Protein AF-A0A7X7BC29-F1 (afdb_monomer)

Foldseek 3Di:
DVVVVVVVVVVVVVVVPCPDPPPFQPCQLVVLLVVLVPDPPVSVCLLPVLSNCLSTPLLRQLVCLPVCVVLQVLLDDPVDPPDSHDVCLQAPDPPVVVVVLLVRLCVQLVVCSVVVNSNSNSNSVSSNSNSVVNCVDCVRYPPPD

Nearest PDB structures (foldseek):
  2ffz-assembly1_A  TM=5.872E-01  e=7.075E-01  Bacillus cereus
  2fgn-assembly1_A  TM=5.214E-01  e=8.672E-01  Bacillus cereus
  4qnd-assembly1_A  TM=3.378E-01  e=3.604E+00  Vibrio sp. N418
  5tj4-assembly9_I  TM=2.186E-01  e=7.730E+00  unclassified

Radius of gyration: 18.5 Å; Cα contacts (8 Å, |Δi|>4): 163; chains: 1; bounding box: 33×57×48 Å

Secondary structure (DSSP, 8-state):
-HHHHHHHHHHHHHHHH-TT--TTTTTHHHHHHHHHHTS-HHHHHHTGGGHHHHTTTGGGHHHHTTT-TTTGGGG--TTSTT----GGGTS---HHHHHHHHHHHHHHHHHHHHTT-HHHHHHHHHHHHHHHHHHTSHHHHSTT-

pLDDT: mean 86.06, std 17.22, range [38.81, 98.56]

Solvent-accessible surface area (backbone atoms only — not comparable to full-atom values): 7904 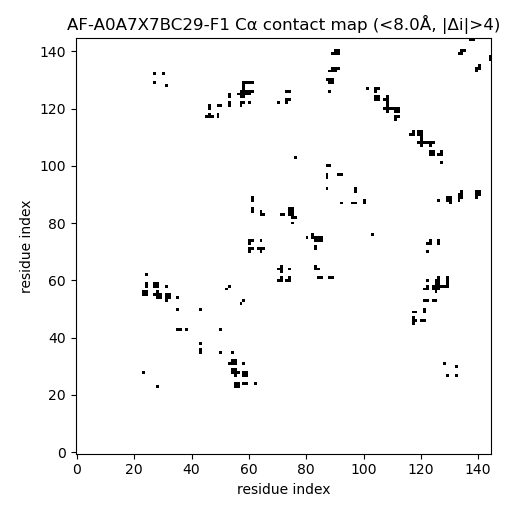Å² total; per-residue (Å²): 118,70,71,61,55,53,52,53,54,52,56,51,48,55,64,74,66,51,90,69,75,61,92,59,48,62,71,40,20,64,50,47,38,52,56,52,70,69,43,59,69,73,63,50,52,64,36,52,83,36,44,61,48,27,32,47,51,24,24,31,35,68,85,31,32,85,82,36,70,92,56,21,72,48,43,43,48,84,93,43,73,92,48,57,79,53,64,62,52,50,32,74,61,54,73,68,58,45,50,50,51,54,49,51,32,50,50,50,15,50,55,22,48,76,70,73,32,35,65,55,14,32,35,18,41,9,31,45,51,30,26,53,53,30,58,68,34,63,74,37,67,43,88,91,106

Mean predicted aligned error: 9.0 Å

Sequence (145 aa):
MTRHLVFIAASFATVLFATRAHARGGPHGPITRAALDALPAWQQEAFGAERQPLASLYCALPDLVYSRADLAPYAMMDSRPGVKYLVGLHLPASPADNYALLNYFLERAVDALRTNNAAGAARYAGTLVHMLEDWSCPAHVVPDD

Structure (mmCIF, N/CA/C/O backbone):
data_AF-A0A7X7BC29-F1
#
_entry.id   AF-A0A7X7BC29-F1
#
loop_
_atom_site.group_PDB
_atom_site.id
_atom_site.type_symbol
_atom_site.label_atom_id
_atom_site.label_alt_id
_atom_site.label_comp_id
_atom_site.label_asym_id
_atom_site.label_entity_id
_atom_site.label_seq_id
_atom_site.pdbx_PDB_ins_code
_atom_site.Cartn_x
_atom_site.Cartn_y
_atom_site.Cartn_z
_atom_site.occupancy
_atom_site.B_iso_or_equiv
_atom_site.auth_seq_id
_atom_site.auth_comp_id
_atom_site.auth_asym_id
_atom_site.auth_atom_id
_atom_site.pdbx_PDB_model_num
ATOM 1 N N . MET A 1 1 ? 3.489 -42.628 -28.967 1.00 55.69 1 MET A N 1
ATOM 2 C CA . MET A 1 1 ? 2.334 -41.704 -29.110 1.00 55.69 1 MET A CA 1
ATOM 3 C C . MET A 1 1 ? 1.436 -41.648 -27.872 1.00 55.69 1 MET A C 1
ATOM 5 O O . MET A 1 1 ? 0.924 -40.584 -27.566 1.00 55.69 1 MET A O 1
ATOM 9 N N . THR A 1 2 ? 1.287 -42.732 -27.109 1.00 55.22 2 THR A N 1
ATOM 10 C CA . THR A 1 2 ? 0.382 -42.826 -25.944 1.00 55.22 2 THR A CA 1
ATOM 11 C C . THR A 1 2 ? 0.768 -41.953 -24.741 1.00 55.22 2 THR A C 1
ATOM 13 O O . THR A 1 2 ? -0.111 -41.439 -24.063 1.00 55.22 2 THR A O 1
ATOM 16 N N . ARG A 1 3 ? 2.063 -41.710 -24.494 1.00 48.31 3 ARG A N 1
ATOM 17 C CA . ARG A 1 3 ? 2.528 -40.858 -23.377 1.00 48.31 3 ARG A CA 1
ATOM 18 C C . ARG A 1 3 ? 2.195 -39.368 -23.539 1.00 48.31 3 ARG A C 1
ATOM 20 O O . ARG A 1 3 ? 1.909 -38.708 -22.547 1.00 48.31 3 ARG A O 1
ATOM 27 N N . HIS A 1 4 ? 2.186 -38.852 -24.769 1.00 47.06 4 HIS A N 1
ATOM 28 C CA . HIS A 1 4 ? 1.871 -37.441 -25.036 1.00 47.06 4 HIS A CA 1
ATOM 29 C C . HIS A 1 4 ? 0.375 -37.144 -24.877 1.00 47.06 4 HIS A C 1
ATOM 31 O O . HIS A 1 4 ? 0.011 -36.089 -24.372 1.00 47.06 4 HIS A O 1
ATOM 37 N N . LEU A 1 5 ? -0.489 -38.104 -25.223 1.00 51.53 5 LEU A N 1
ATOM 38 C CA . LEU A 1 5 ? -1.940 -37.986 -25.050 1.00 51.53 5 LEU A CA 1
ATOM 39 C C . LEU A 1 5 ? -2.352 -37.963 -23.570 1.00 51.53 5 LEU A C 1
ATOM 41 O O . LEU A 1 5 ? -3.244 -37.206 -23.202 1.00 51.53 5 LEU A O 1
ATOM 45 N N . VAL A 1 6 ? -1.669 -38.733 -22.716 1.00 55.59 6 VAL A N 1
ATOM 46 C CA . VAL A 1 6 ? -1.917 -38.737 -21.262 1.00 55.59 6 VAL A CA 1
ATOM 47 C C . VAL A 1 6 ? -1.515 -37.406 -20.621 1.00 55.59 6 VAL A C 1
ATOM 49 O O . VAL A 1 6 ? -2.258 -36.888 -19.793 1.00 55.59 6 VAL A O 1
ATOM 52 N N . PHE A 1 7 ? -0.390 -36.817 -21.038 1.00 50.09 7 PHE A N 1
ATOM 53 C CA . PHE A 1 7 ? 0.030 -35.496 -20.557 1.00 50.09 7 PHE A CA 1
ATOM 54 C C . PHE A 1 7 ? -0.951 -34.390 -20.969 1.00 50.09 7 PHE A C 1
ATOM 56 O O . PHE A 1 7 ? -1.350 -33.591 -20.131 1.00 50.09 7 PHE A O 1
ATOM 63 N N . ILE A 1 8 ? -1.405 -34.388 -22.227 1.00 57.88 8 ILE A N 1
ATOM 64 C CA . ILE A 1 8 ? -2.377 -33.403 -22.729 1.00 57.88 8 ILE A CA 1
ATOM 65 C C . ILE A 1 8 ? -3.721 -33.533 -21.999 1.00 57.88 8 ILE A C 1
ATOM 67 O O . ILE A 1 8 ? -4.301 -32.525 -21.599 1.00 57.88 8 ILE A O 1
ATOM 71 N N . ALA A 1 9 ? -4.198 -34.760 -21.772 1.00 55.62 9 ALA A N 1
ATOM 72 C CA . ALA A 1 9 ? -5.445 -35.007 -21.051 1.00 55.62 9 ALA A CA 1
ATOM 73 C C . ALA A 1 9 ? -5.363 -34.594 -19.570 1.00 55.62 9 ALA A C 1
ATOM 75 O O . ALA A 1 9 ? -6.319 -34.029 -19.039 1.00 55.62 9 ALA A O 1
ATOM 76 N N . ALA A 1 10 ? -4.217 -34.821 -18.917 1.00 54.84 10 ALA A N 1
ATOM 77 C CA . ALA A 1 10 ? -3.992 -34.402 -17.536 1.00 54.84 10 ALA A CA 1
ATOM 78 C C . ALA A 1 10 ? -3.977 -32.872 -17.401 1.00 54.84 10 ALA A C 1
ATOM 80 O O . ALA A 1 10 ? -4.652 -32.346 -16.524 1.00 54.84 10 ALA A O 1
ATOM 81 N N . SER A 1 11 ? -3.299 -32.154 -18.305 1.00 56.38 11 SER A N 1
ATOM 82 C CA . SER A 1 11 ? -3.278 -30.683 -18.317 1.00 56.38 11 SER A CA 1
ATOM 83 C C . SER A 1 11 ? -4.657 -30.068 -18.586 1.00 56.38 11 SER A C 1
ATOM 85 O O . SER A 1 11 ? -5.008 -29.054 -17.987 1.00 56.38 11 SER A O 1
ATOM 87 N N . PHE A 1 12 ? -5.466 -30.692 -19.449 1.00 56.00 12 PHE A N 1
ATOM 88 C CA . PHE A 1 12 ? -6.831 -30.235 -19.729 1.00 56.00 12 PHE A CA 1
ATOM 89 C C . PHE A 1 12 ? -7.758 -30.398 -18.516 1.00 56.00 12 PHE A C 1
A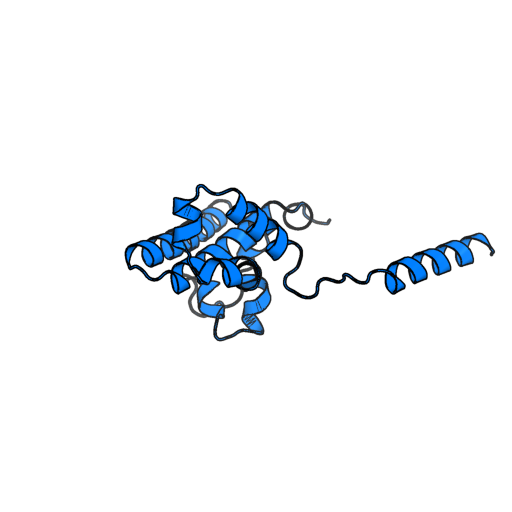TOM 91 O O . PHE A 1 12 ? -8.586 -29.529 -18.245 1.00 56.00 12 PHE A O 1
ATOM 98 N N . ALA A 1 13 ? -7.592 -31.481 -17.750 1.00 54.59 13 ALA A N 1
ATOM 99 C CA . ALA A 1 13 ? -8.351 -31.706 -16.525 1.00 54.59 13 ALA A CA 1
ATOM 100 C C . ALA A 1 13 ? -8.003 -30.674 -15.437 1.00 54.59 13 ALA A C 1
ATOM 102 O O . ALA A 1 13 ? -8.905 -30.160 -14.779 1.00 54.59 13 ALA A O 1
ATOM 103 N N . THR A 1 14 ? -6.731 -30.289 -15.280 1.00 55.81 14 THR A N 1
ATOM 104 C CA . THR A 1 14 ? -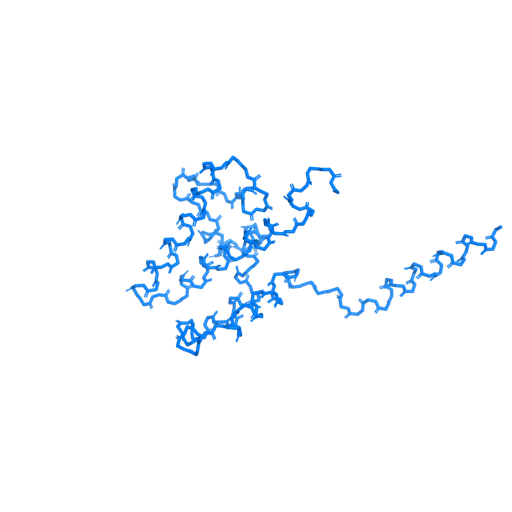6.337 -29.264 -14.296 1.00 55.81 14 THR A CA 1
ATOM 105 C C . THR A 1 14 ? -6.957 -27.898 -14.595 1.00 55.81 14 THR A C 1
ATOM 107 O O . THR A 1 14 ? -7.368 -27.203 -13.671 1.00 55.81 14 THR A O 1
ATOM 110 N N . VAL A 1 15 ? -7.081 -27.529 -15.875 1.00 58.22 15 VAL A N 1
ATOM 111 C CA . VAL A 1 15 ? -7.723 -26.270 -16.295 1.00 58.22 15 VAL A CA 1
ATOM 112 C C . VAL A 1 15 ? -9.243 -26.318 -16.097 1.00 58.22 15 VAL A C 1
ATOM 114 O O . VAL A 1 15 ? -9.832 -25.339 -15.648 1.00 58.22 15 VAL A O 1
ATOM 117 N N . LEU A 1 16 ? -9.885 -27.456 -16.380 1.00 55.19 16 LEU A N 1
ATOM 118 C CA . LEU A 1 16 ? -11.342 -27.607 -16.274 1.00 55.19 16 LEU A CA 1
ATOM 119 C C . LEU A 1 16 ? -11.853 -27.723 -14.827 1.00 55.19 16 LEU A C 1
ATOM 121 O O . LEU A 1 16 ? -12.988 -27.335 -14.558 1.00 55.19 16 LEU A O 1
ATOM 125 N N . PHE A 1 17 ? -11.034 -28.224 -13.895 1.00 52.53 17 PHE A N 1
ATOM 126 C CA . PHE A 1 17 ? -11.402 -28.376 -12.478 1.00 52.53 17 PHE A CA 1
ATOM 127 C C . PHE A 1 17 ? -10.816 -27.301 -11.553 1.00 52.53 17 PHE A C 1
ATOM 129 O O . PHE A 1 17 ? -11.093 -27.310 -10.352 1.00 52.53 17 PHE A O 1
ATOM 136 N N . ALA A 1 18 ? -10.066 -26.330 -12.083 1.00 49.50 18 ALA A N 1
ATOM 137 C CA . ALA A 1 18 ? -9.672 -25.133 -11.347 1.00 49.50 18 ALA A CA 1
ATOM 138 C C . ALA A 1 18 ? -10.873 -24.180 -11.180 1.00 49.50 18 ALA A C 1
ATOM 140 O O . ALA A 1 18 ? -10.902 -23.068 -11.696 1.00 49.50 18 ALA A O 1
ATOM 141 N N . THR A 1 19 ? -11.876 -24.579 -10.394 1.00 48.84 19 THR A N 1
ATOM 142 C CA . THR A 1 19 ? -13.060 -23.761 -10.058 1.00 48.84 19 THR A CA 1
ATOM 143 C C . THR A 1 19 ? -12.740 -22.562 -9.154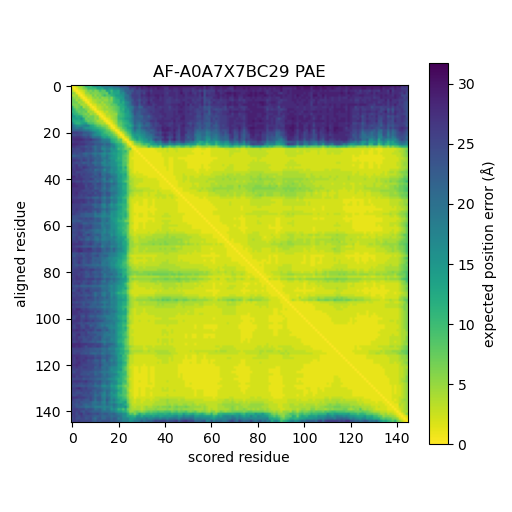 1.00 48.84 19 THR A C 1
ATOM 145 O O . THR A 1 19 ? -13.637 -21.946 -8.582 1.00 48.84 19 THR A O 1
ATOM 148 N N . ARG A 1 20 ? -11.457 -22.229 -8.983 1.00 47.31 20 ARG A N 1
ATOM 149 C CA . ARG A 1 20 ? -10.969 -21.097 -8.196 1.00 47.31 20 ARG A CA 1
ATOM 150 C C . ARG A 1 20 ? -9.778 -20.427 -8.874 1.00 47.31 20 ARG A C 1
ATOM 152 O O . ARG A 1 20 ? -8.759 -20.169 -8.247 1.00 47.31 20 ARG A O 1
ATOM 159 N N . ALA A 1 21 ? -9.926 -20.078 -10.147 1.00 42.41 21 ALA A N 1
ATOM 160 C CA . ALA A 1 21 ? -9.253 -18.880 -10.629 1.00 42.41 21 ALA A CA 1
ATOM 161 C C . ALA A 1 21 ? -9.894 -17.692 -9.891 1.00 42.41 21 ALA A C 1
ATOM 163 O O . ALA A 1 21 ? -10.931 -17.168 -10.301 1.00 42.41 21 ALA A O 1
ATOM 164 N N . HIS A 1 22 ? -9.362 -17.343 -8.717 1.00 43.34 22 HIS A N 1
ATOM 165 C CA . HIS A 1 22 ? -9.817 -16.188 -7.952 1.00 43.34 22 HIS A CA 1
ATOM 166 C C . HIS A 1 22 ? -9.432 -14.910 -8.706 1.00 43.34 22 HIS A C 1
ATOM 168 O O . HIS A 1 22 ? -8.443 -14.257 -8.404 1.00 43.34 22 HIS A O 1
ATOM 174 N N . ALA A 1 23 ? -10.247 -14.532 -9.688 1.00 38.81 23 ALA A N 1
ATOM 175 C CA . ALA A 1 23 ? -10.164 -13.260 -10.398 1.00 38.81 23 ALA A CA 1
ATOM 176 C C . ALA A 1 23 ? -10.680 -12.087 -9.531 1.00 38.8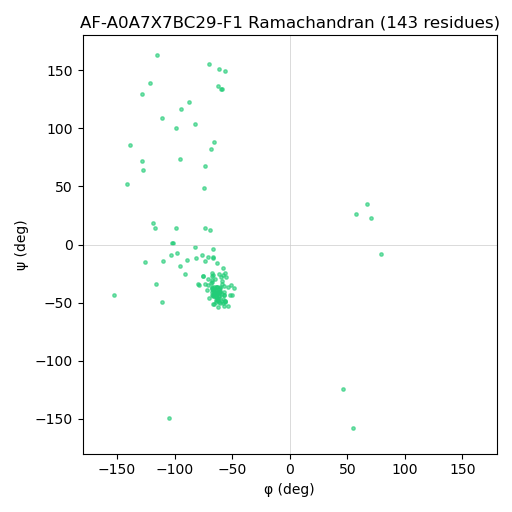1 23 ALA A C 1
ATOM 178 O O . ALA A 1 23 ? -11.514 -11.290 -9.957 1.00 38.81 23 ALA A O 1
ATOM 179 N N . ARG A 1 24 ? -10.206 -11.995 -8.282 1.00 41.47 24 ARG A N 1
ATOM 180 C CA . ARG A 1 24 ? -10.322 -10.820 -7.407 1.00 41.47 24 ARG A CA 1
ATOM 181 C C . ARG A 1 24 ? -8.981 -10.639 -6.684 1.00 41.47 24 ARG A C 1
ATOM 183 O O . ARG A 1 24 ? -8.815 -11.178 -5.600 1.00 41.47 24 ARG A O 1
ATOM 190 N N . GLY A 1 25 ? -8.032 -9.940 -7.310 1.00 47.12 25 GLY A N 1
ATOM 191 C CA . GLY A 1 25 ? -6.822 -9.434 -6.640 1.00 47.12 25 GLY A CA 1
ATOM 192 C C . GLY A 1 25 ? -5.800 -10.467 -6.145 1.00 47.12 25 GLY A C 1
ATOM 193 O O . GLY A 1 25 ? -5.209 -10.244 -5.095 1.00 47.12 25 GLY A O 1
ATOM 194 N N . GLY A 1 26 ? -5.602 -11.590 -6.847 1.00 70.56 26 GLY A N 1
ATOM 195 C CA . GLY A 1 26 ? -4.490 -12.515 -6.568 1.00 70.56 26 GLY A CA 1
ATOM 196 C C . GLY A 1 26 ? -4.400 -13.031 -5.112 1.00 70.56 26 GLY A C 1
ATOM 197 O O . GLY A 1 26 ? -5.403 -13.050 -4.392 1.00 70.56 26 GLY A O 1
ATOM 198 N N . PRO A 1 27 ? -3.217 -13.495 -4.661 1.00 79.88 27 PRO A N 1
ATOM 199 C CA . PRO A 1 27 ? -2.976 -13.902 -3.272 1.00 79.88 27 PRO A CA 1
ATOM 200 C C . PRO A 1 27 ? -3.032 -12.746 -2.248 1.00 79.88 27 PRO A C 1
ATOM 202 O O . PRO A 1 27 ? -3.143 -13.035 -1.055 1.00 79.88 27 PRO A O 1
ATOM 205 N N . HIS A 1 28 ? -3.045 -11.474 -2.678 1.00 94.81 28 HIS A N 1
ATOM 206 C CA . HIS A 1 28 ? -3.064 -10.301 -1.788 1.00 94.81 28 HIS A CA 1
ATOM 207 C C . HIS A 1 28 ? -4.244 -10.305 -0.811 1.00 94.81 28 HIS A C 1
ATOM 209 O O . HIS A 1 28 ? -4.076 -10.185 0.399 1.00 94.81 28 HIS A O 1
ATOM 215 N N . GLY A 1 29 ? -5.467 -10.521 -1.311 1.00 95.31 29 GLY A N 1
ATOM 216 C CA . GLY A 1 29 ? -6.673 -10.511 -0.474 1.00 95.31 29 GLY A CA 1
ATOM 217 C C . GLY A 1 29 ? -6.621 -11.520 0.688 1.00 95.31 29 GLY A C 1
ATOM 218 O O . GLY A 1 29 ? -6.842 -11.135 1.841 1.00 95.31 29 GLY A O 1
ATOM 219 N N . PRO A 1 30 ? -6.343 -12.813 0.425 1.00 95.06 30 PRO A N 1
ATOM 220 C CA . PRO A 1 30 ? -6.136 -13.808 1.475 1.00 95.06 30 PRO A CA 1
ATOM 221 C C . PRO A 1 30 ? -5.014 -13.468 2.469 1.00 95.06 30 PRO A C 1
ATOM 223 O O . PRO A 1 30 ? -5.235 -13.626 3.670 1.00 95.06 30 PRO A O 1
ATOM 226 N N . ILE A 1 31 ? -3.852 -12.989 2.004 1.00 95.69 31 ILE A N 1
ATOM 227 C CA . ILE A 1 31 ? -2.714 -12.650 2.878 1.00 95.69 31 ILE A CA 1
ATOM 228 C C . ILE A 1 31 ? -3.060 -11.454 3.768 1.00 95.69 31 ILE A C 1
ATOM 230 O O . ILE A 1 31 ? -2.981 -11.559 4.994 1.00 95.69 31 ILE A O 1
ATOM 234 N N . THR A 1 32 ? -3.550 -10.362 3.181 1.00 96.94 32 THR A N 1
ATOM 235 C CA . THR A 1 32 ? -3.975 -9.166 3.915 1.00 96.94 32 THR A CA 1
ATOM 236 C C . THR A 1 32 ? -5.052 -9.502 4.952 1.00 96.94 32 THR A C 1
ATOM 238 O O . THR A 1 32 ? -5.005 -9.016 6.082 1.00 96.94 32 THR A O 1
ATOM 241 N N . ARG A 1 33 ? -6.021 -10.367 4.619 1.00 96.31 33 ARG A N 1
ATOM 242 C CA . ARG A 1 33 ? -7.044 -10.816 5.579 1.00 96.31 33 ARG A CA 1
ATOM 243 C C . ARG A 1 33 ? -6.428 -11.548 6.765 1.00 96.31 33 ARG A C 1
ATOM 245 O O . ARG A 1 33 ? -6.743 -11.208 7.900 1.00 96.31 33 ARG A O 1
ATOM 252 N N . ALA A 1 34 ? -5.550 -12.515 6.504 1.00 96.44 34 ALA A N 1
ATOM 253 C CA . ALA A 1 34 ? -4.873 -13.259 7.559 1.00 96.44 34 ALA A CA 1
ATOM 254 C C . ALA A 1 34 ? -4.030 -12.333 8.452 1.00 96.44 34 ALA A C 1
ATOM 256 O O . ALA A 1 34 ? -4.054 -12.475 9.673 1.00 96.44 34 ALA A O 1
ATOM 257 N N . ALA A 1 35 ? -3.350 -11.344 7.861 1.00 96.19 35 ALA A N 1
ATOM 258 C CA . ALA A 1 35 ? -2.601 -10.336 8.604 1.00 96.19 35 ALA A CA 1
ATOM 259 C C . ALA A 1 35 ? -3.513 -9.503 9.520 1.00 96.19 35 ALA A C 1
ATOM 261 O O . ALA A 1 35 ? -3.203 -9.335 10.696 1.00 96.19 35 ALA A O 1
ATOM 262 N N . LEU A 1 36 ? -4.662 -9.038 9.017 1.00 96.06 36 LEU A N 1
ATOM 263 C CA . LEU A 1 36 ? -5.646 -8.290 9.809 1.00 96.06 36 LEU A CA 1
ATOM 264 C C . LEU A 1 36 ? -6.250 -9.129 10.940 1.00 96.06 36 LEU A C 1
ATOM 266 O O . LEU A 1 36 ? -6.454 -8.618 12.038 1.00 96.06 36 LEU A O 1
ATOM 270 N N . ASP A 1 37 ? -6.527 -10.408 10.687 1.00 95.62 37 ASP A N 1
ATOM 271 C CA . ASP A 1 37 ? -7.077 -11.333 11.683 1.00 95.62 37 ASP A CA 1
ATOM 272 C C . ASP A 1 37 ? -6.074 -11.641 12.809 1.00 95.62 37 ASP A C 1
ATOM 274 O O . ASP A 1 37 ? -6.485 -11.914 13.938 1.00 95.62 37 ASP A O 1
ATOM 278 N N . ALA A 1 38 ? -4.771 -11.544 12.527 1.00 96.69 38 ALA A N 1
ATOM 279 C CA . ALA A 1 38 ? -3.697 -11.752 13.495 1.00 96.69 38 ALA A CA 1
ATOM 280 C C . ALA A 1 38 ? -3.409 -10.531 14.393 1.00 96.69 38 ALA A C 1
ATOM 282 O O . ALA A 1 38 ? -2.679 -10.657 15.379 1.00 96.69 38 ALA A O 1
ATOM 283 N N . LEU A 1 39 ? -3.958 -9.351 14.080 1.00 94.12 39 LEU A N 1
ATOM 284 C CA . LEU A 1 39 ? -3.738 -8.138 14.871 1.00 94.12 39 LEU A CA 1
ATOM 285 C C . LEU A 1 39 ? -4.430 -8.209 16.249 1.00 94.12 39 LEU A C 1
ATOM 287 O O . LEU A 1 39 ? -5.456 -8.872 16.395 1.00 94.12 39 LEU A O 1
ATOM 291 N N . PRO A 1 40 ? -3.957 -7.474 17.271 1.00 95.06 40 PRO A N 1
ATOM 292 C CA . PRO A 1 40 ? -4.708 -7.255 18.506 1.00 95.06 40 PRO A CA 1
ATOM 293 C C . PRO A 1 40 ? -6.097 -6.646 18.256 1.00 95.06 40 PRO A C 1
ATOM 295 O O . PRO A 1 40 ? -6.270 -5.839 17.343 1.00 95.06 40 PRO A O 1
ATOM 298 N N . ALA A 1 41 ? -7.070 -6.958 19.120 1.00 92.00 41 ALA A N 1
ATOM 299 C CA . ALA A 1 41 ? -8.469 -6.535 18.958 1.00 92.00 41 ALA A CA 1
ATOM 300 C C . ALA A 1 41 ? -8.634 -5.020 18.723 1.00 92.00 41 ALA A C 1
ATOM 302 O O . ALA A 1 41 ? -9.330 -4.604 17.803 1.00 92.00 41 ALA A O 1
ATOM 303 N N . TRP A 1 42 ? -7.911 -4.185 19.471 1.00 89.38 42 TRP A N 1
ATOM 304 C CA . TRP A 1 42 ? -7.996 -2.730 19.309 1.00 89.38 42 TRP A CA 1
ATOM 305 C C . TRP A 1 42 ? -7.491 -2.237 17.936 1.00 89.38 42 TRP A C 1
ATOM 307 O O . TRP A 1 42 ? -7.983 -1.239 17.419 1.00 89.38 42 TRP A O 1
ATOM 317 N N . GLN A 1 43 ? -6.532 -2.933 17.312 1.00 89.12 43 GLN A N 1
ATOM 318 C CA . GLN A 1 43 ? -6.053 -2.604 15.960 1.00 89.12 43 GLN A CA 1
ATOM 319 C C . GLN A 1 43 ? -7.018 -3.107 14.889 1.00 89.12 43 GLN A C 1
ATOM 321 O O . GLN A 1 43 ? -7.217 -2.451 13.869 1.00 89.12 43 GLN A O 1
ATOM 326 N N . GLN A 1 44 ? -7.652 -4.251 15.141 1.00 88.00 44 GLN A N 1
ATOM 327 C CA . GLN A 1 44 ? -8.720 -4.773 14.297 1.00 88.00 44 GLN A CA 1
ATOM 328 C C . GLN A 1 44 ? -9.914 -3.808 14.214 1.00 88.00 44 GLN A C 1
ATOM 330 O O . GLN A 1 44 ? -10.528 -3.679 13.154 1.00 88.00 44 GLN A O 1
ATOM 335 N N . GLU A 1 45 ? -10.224 -3.122 15.315 1.00 90.25 45 GLU A N 1
ATOM 336 C CA . GLU A 1 45 ? -11.297 -2.127 15.406 1.00 90.25 45 GLU A CA 1
ATOM 337 C C . GLU A 1 45 ? -10.942 -0.795 14.729 1.00 90.25 45 GLU A C 1
ATOM 339 O O . GLU A 1 45 ? -11.840 -0.115 14.232 1.00 90.25 45 GLU A O 1
ATOM 344 N N . ALA A 1 46 ? -9.653 -0.443 14.634 1.00 88.12 46 ALA A N 1
ATOM 345 C CA . ALA A 1 46 ? -9.196 0.852 14.118 1.00 88.12 46 ALA A CA 1
ATOM 346 C C . ALA A 1 46 ? -9.645 1.143 12.674 1.00 88.12 46 ALA A C 1
ATOM 348 O O . ALA A 1 46 ? -9.889 2.296 12.321 1.00 88.12 46 ALA A O 1
ATOM 349 N N . PHE A 1 47 ? -9.786 0.108 11.841 1.00 90.00 47 PHE A N 1
ATOM 350 C CA . PHE A 1 47 ? -10.286 0.257 10.470 1.00 90.00 47 PHE A CA 1
ATOM 351 C C . PHE A 1 47 ? -11.811 0.144 10.359 1.00 90.00 47 PHE A C 1
ATOM 353 O O . PHE A 1 47 ? -12.367 0.504 9.323 1.00 90.00 47 PHE A O 1
ATOM 360 N N . GLY A 1 48 ? -12.507 -0.338 11.393 1.00 91.94 48 GLY A N 1
ATOM 361 C CA . GLY A 1 48 ? -13.962 -0.497 11.396 1.00 91.94 48 GLY A CA 1
ATOM 362 C C . GLY A 1 48 ? -14.497 -1.146 10.112 1.00 91.94 48 GLY A C 1
ATOM 363 O O . GLY A 1 48 ? -14.050 -2.218 9.697 1.00 91.94 48 GLY A O 1
ATOM 364 N N . ALA A 1 49 ? -15.435 -0.463 9.450 1.00 95.25 49 ALA A N 1
ATOM 365 C CA . ALA A 1 49 ? -16.023 -0.902 8.182 1.00 95.25 49 ALA A CA 1
ATOM 366 C C . ALA A 1 49 ? -15.007 -1.026 7.029 1.00 95.25 49 ALA A C 1
ATOM 368 O O . ALA A 1 49 ? -15.217 -1.830 6.122 1.00 95.25 49 ALA A O 1
ATOM 369 N N . GLU A 1 50 ? -13.890 -0.295 7.073 1.00 96.50 50 GLU A N 1
ATOM 370 C CA . GLU A 1 50 ? -12.862 -0.309 6.025 1.00 96.50 50 GLU A CA 1
ATOM 371 C C . GLU A 1 50 ? -11.981 -1.565 6.065 1.00 96.50 50 GLU A C 1
ATOM 373 O O . GLU A 1 50 ? -11.241 -1.838 5.120 1.00 96.50 50 GLU A O 1
ATOM 378 N N . ARG A 1 51 ? -12.098 -2.399 7.106 1.00 95.38 51 ARG A N 1
ATOM 379 C CA . ARG A 1 51 ? -11.384 -3.680 7.180 1.00 95.38 51 ARG A CA 1
ATOM 380 C C . ARG A 1 51 ? -11.731 -4.608 6.015 1.00 95.38 51 ARG A C 1
ATOM 382 O O . ARG A 1 51 ? -10.852 -5.258 5.454 1.00 95.38 51 ARG A O 1
ATOM 389 N N . GLN A 1 52 ? -13.010 -4.691 5.648 1.00 95.31 52 GLN A N 1
ATOM 390 C CA . GLN A 1 52 ? -13.453 -5.551 4.550 1.00 95.31 52 GLN A CA 1
ATOM 391 C C . GLN A 1 52 ? -12.894 -5.096 3.189 1.00 95.31 52 GLN A C 1
ATOM 393 O O . GLN A 1 52 ? -12.324 -5.946 2.490 1.00 95.31 52 GLN A O 1
ATOM 398 N N . PRO A 1 53 ? -13.024 -3.818 2.780 1.00 96.06 53 PRO A N 1
ATOM 399 C CA . PRO A 1 53 ? -12.458 -3.373 1.517 1.00 96.06 53 PRO A CA 1
ATOM 400 C C . PRO A 1 53 ? -10.928 -3.399 1.542 1.00 96.06 53 PRO A C 1
ATOM 402 O O . PRO A 1 53 ? -10.346 -3.717 0.510 1.00 96.06 53 PRO A O 1
ATOM 405 N N . LEU A 1 54 ? -10.270 -3.194 2.691 1.00 96.75 54 LEU A N 1
ATOM 406 C CA . LEU A 1 54 ? -8.827 -3.420 2.820 1.00 96.75 54 LEU A CA 1
ATOM 407 C C . LEU A 1 54 ? -8.443 -4.862 2.466 1.00 96.75 54 LEU A C 1
ATOM 409 O O . LEU A 1 54 ? -7.618 -5.075 1.586 1.00 96.75 54 LEU A O 1
ATOM 413 N N . ALA A 1 55 ? -9.124 -5.845 3.055 1.00 96.38 55 ALA A N 1
ATOM 414 C CA . ALA A 1 55 ? -8.882 -7.275 2.848 1.00 96.38 55 ALA A CA 1
ATOM 415 C C . ALA A 1 55 ? -9.366 -7.840 1.493 1.00 96.38 55 ALA A C 1
ATOM 417 O O . ALA A 1 55 ? -9.566 -9.056 1.367 1.00 96.38 55 ALA A O 1
ATOM 418 N N . SER A 1 56 ? -9.694 -6.991 0.513 1.00 94.75 56 SER A N 1
ATOM 419 C CA . SER A 1 56 ? -10.224 -7.464 -0.774 1.00 94.75 56 SER A CA 1
ATOM 420 C C . SER A 1 56 ? -9.964 -6.557 -1.972 1.00 94.75 56 SER A C 1
ATOM 422 O O . SER A 1 56 ? -9.661 -7.067 -3.045 1.00 94.75 56 SER A O 1
ATOM 424 N N . LEU A 1 57 ? -10.135 -5.244 -1.825 1.00 95.25 57 LEU A N 1
ATOM 425 C CA . LEU A 1 57 ? -10.008 -4.273 -2.909 1.00 95.25 57 LEU A CA 1
ATOM 426 C C . LEU A 1 57 ? -8.776 -3.392 -2.728 1.00 95.25 57 LEU A C 1
ATOM 428 O O . LEU A 1 57 ? -8.022 -3.209 -3.679 1.00 95.25 57 LEU A O 1
ATOM 432 N N . TYR A 1 58 ? -8.576 -2.817 -1.539 1.00 97.19 58 TYR A N 1
ATOM 433 C CA . TYR A 1 58 ? -7.517 -1.826 -1.367 1.00 97.19 58 TYR A CA 1
ATOM 434 C C . TYR A 1 58 ? -6.113 -2.448 -1.409 1.00 97.19 58 TYR A C 1
ATOM 436 O O . TYR A 1 58 ? -5.185 -1.806 -1.885 1.00 97.19 58 TYR A O 1
ATOM 444 N N . CYS A 1 59 ? -5.964 -3.710 -0.997 1.00 96.81 59 CYS A N 1
ATOM 445 C CA . CYS A 1 59 ? -4.721 -4.480 -1.145 1.00 96.81 59 CYS A CA 1
ATOM 446 C C . CYS A 1 59 ? -4.338 -4.791 -2.605 1.00 96.81 59 CYS A C 1
ATOM 448 O O . CYS A 1 59 ? -3.302 -5.389 -2.851 1.00 96.81 59 CYS A O 1
ATOM 450 N N . ALA A 1 60 ? -5.174 -4.429 -3.581 1.00 95.94 60 ALA A N 1
ATOM 451 C CA . ALA A 1 60 ? -4.894 -4.594 -5.007 1.00 95.94 60 ALA A CA 1
ATOM 452 C C . ALA A 1 60 ? -4.819 -3.240 -5.736 1.00 95.94 60 ALA A C 1
ATOM 454 O O . ALA A 1 60 ? -4.908 -3.186 -6.958 1.00 95.94 60 ALA A O 1
ATOM 455 N N . LEU A 1 61 ? -4.725 -2.116 -5.012 1.00 95.75 61 LEU A N 1
ATOM 456 C CA . LEU A 1 61 ? -4.739 -0.788 -5.636 1.00 95.75 61 LEU A CA 1
ATOM 457 C C . LEU A 1 61 ? -3.649 -0.573 -6.685 1.00 95.75 61 LEU A C 1
ATOM 459 O O . LEU A 1 61 ? -3.996 -0.028 -7.737 1.00 95.75 61 LEU A O 1
ATOM 463 N N . PRO A 1 62 ? -2.391 -0.990 -6.459 1.00 95.75 62 PRO A N 1
ATOM 464 C CA . PRO A 1 62 ? -1.344 -0.809 -7.461 1.00 95.75 62 PRO A CA 1
ATOM 465 C C . PRO A 1 62 ? -1.656 -1.526 -8.787 1.00 95.75 62 PRO A C 1
ATOM 467 O O . PRO A 1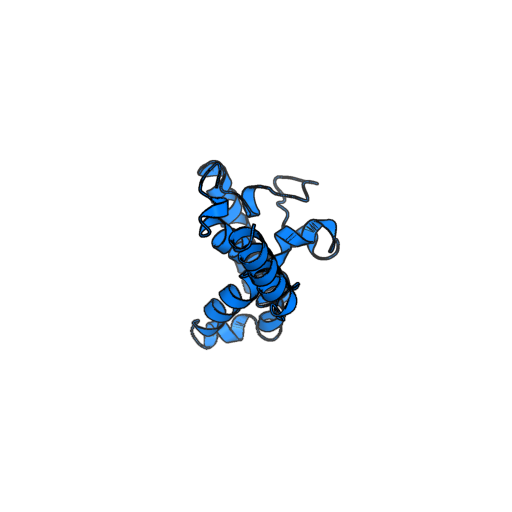 62 ? -1.501 -0.925 -9.849 1.00 95.75 62 PRO A O 1
ATOM 470 N N . ASP A 1 63 ? -2.264 -2.717 -8.742 1.00 94.56 63 ASP A N 1
ATOM 471 C CA . ASP A 1 63 ? -2.723 -3.445 -9.941 1.00 94.56 63 ASP A CA 1
ATOM 472 C C . ASP A 1 63 ? -3.889 -2.758 -10.668 1.00 94.56 63 ASP A C 1
ATOM 474 O O . ASP A 1 63 ? -4.139 -2.973 -11.858 1.00 94.56 63 ASP A O 1
ATOM 478 N N . LEU A 1 64 ? -4.665 -1.948 -9.945 1.00 93.50 64 LEU A N 1
ATOM 479 C CA . LEU A 1 64 ? -5.927 -1.382 -10.417 1.00 93.50 64 LEU A CA 1
ATOM 480 C C . LEU A 1 64 ? -5.811 0.078 -10.873 1.00 93.50 64 LEU A C 1
ATOM 482 O O . LEU A 1 64 ? -6.816 0.651 -11.297 1.00 93.50 64 LEU A O 1
ATOM 486 N N . VAL A 1 65 ? -4.625 0.697 -10.840 1.00 91.44 65 VAL A N 1
ATOM 487 C CA . VAL A 1 65 ? -4.460 2.147 -11.087 1.00 91.44 65 VAL A CA 1
ATOM 488 C C . VAL A 1 65 ? -5.021 2.637 -12.427 1.00 91.44 65 VAL A C 1
ATOM 490 O O . VAL A 1 65 ? -5.447 3.789 -12.536 1.00 91.44 65 VAL A O 1
ATOM 493 N N . TYR A 1 66 ? -5.068 1.778 -13.449 1.00 91.88 66 TYR A N 1
ATOM 494 C CA . TYR A 1 66 ? -5.641 2.119 -14.756 1.00 91.88 66 TYR A CA 1
ATOM 495 C C . TYR A 1 66 ? -7.133 1.793 -14.888 1.00 91.88 66 TYR A C 1
ATOM 497 O O . TYR A 1 66 ? -7.822 2.437 -15.676 1.00 91.88 66 TYR A O 1
ATOM 505 N N . SER A 1 67 ? -7.649 0.829 -14.124 1.00 92.38 67 SER A N 1
ATOM 506 C CA . SER A 1 67 ? -9.054 0.400 -14.182 1.00 92.38 67 SER A CA 1
ATOM 507 C C . SER A 1 67 ? -9.941 1.086 -13.134 1.00 92.38 67 SER A C 1
ATOM 509 O O . SER A 1 67 ? -11.161 1.128 -13.291 1.00 92.38 67 SER A O 1
ATOM 511 N N . ARG A 1 68 ? -9.343 1.665 -12.084 1.00 89.75 68 ARG A N 1
ATOM 512 C CA . ARG A 1 68 ? -10.012 2.354 -10.970 1.00 89.75 68 ARG A CA 1
ATOM 513 C C . ARG A 1 68 ? -9.433 3.746 -10.748 1.00 89.75 68 ARG A C 1
ATOM 515 O O . ARG A 1 68 ? -8.744 4.016 -9.766 1.00 89.75 68 ARG A O 1
ATOM 522 N N . ALA A 1 69 ? -9.743 4.653 -11.673 1.00 89.81 69 ALA A N 1
ATOM 523 C CA . ALA A 1 69 ? -9.269 6.038 -11.627 1.00 89.81 69 ALA A CA 1
ATOM 524 C C . ALA A 1 69 ? -9.676 6.787 -10.342 1.00 89.81 69 ALA A C 1
ATOM 526 O O . ALA A 1 69 ? -8.971 7.703 -9.927 1.00 89.81 69 ALA A O 1
ATOM 527 N N . ASP A 1 70 ? -10.779 6.382 -9.704 1.00 92.06 70 ASP A N 1
ATOM 528 C CA . ASP A 1 70 ? -11.252 6.910 -8.422 1.00 92.06 70 ASP A CA 1
ATOM 529 C C . ASP A 1 70 ? -10.322 6.571 -7.246 1.00 92.06 70 ASP A C 1
ATOM 531 O O . ASP A 1 70 ? -10.273 7.312 -6.266 1.00 92.06 70 ASP A O 1
ATOM 535 N N . LEU A 1 71 ? -9.568 5.473 -7.347 1.00 89.94 71 LEU A N 1
ATOM 536 C CA . LEU A 1 71 ? -8.676 4.999 -6.289 1.00 89.94 71 LEU A CA 1
ATOM 537 C C . LEU A 1 71 ? -7.188 5.152 -6.623 1.00 89.94 71 LEU A C 1
ATOM 539 O O . LEU A 1 71 ? -6.361 5.091 -5.716 1.00 89.94 71 LEU A O 1
ATOM 543 N N . ALA A 1 72 ? -6.848 5.412 -7.887 1.00 91.25 72 ALA A N 1
ATOM 544 C CA . ALA A 1 72 ? -5.476 5.624 -8.342 1.00 91.25 72 ALA A CA 1
ATOM 545 C C . ALA A 1 72 ? -4.655 6.618 -7.488 1.00 91.25 72 ALA A C 1
ATOM 547 O O . ALA A 1 72 ? -3.485 6.324 -7.248 1.00 91.25 72 ALA A O 1
ATOM 548 N N . PRO A 1 73 ? -5.210 7.732 -6.953 1.00 95.38 73 PRO A N 1
ATOM 549 C CA . PRO A 1 73 ? -4.436 8.647 -6.108 1.00 95.38 73 PRO A CA 1
ATOM 550 C C . PRO A 1 73 ? -3.787 7.997 -4.876 1.00 95.38 73 PRO A C 1
ATOM 552 O O . PRO A 1 73 ? -2.775 8.491 -4.395 1.00 95.38 73 PRO A O 1
ATOM 555 N N . TYR A 1 74 ? -4.329 6.881 -4.381 1.00 97.06 74 TYR A N 1
ATOM 556 C CA . TYR A 1 74 ? -3.788 6.160 -3.224 1.00 97.06 74 TYR A CA 1
ATOM 557 C C . TYR A 1 74 ? -2.620 5.221 -3.564 1.00 97.06 74 TYR A C 1
ATOM 559 O O . TYR A 1 74 ? -2.050 4.614 -2.661 1.00 97.06 74 TYR A O 1
ATOM 567 N N . ALA A 1 75 ? -2.248 5.118 -4.840 1.00 96.69 75 ALA A N 1
ATOM 568 C CA . ALA A 1 75 ? -1.067 4.404 -5.331 1.00 96.69 75 ALA A CA 1
ATOM 569 C C . ALA A 1 75 ? -0.086 5.345 -6.064 1.00 96.69 75 ALA A C 1
ATOM 571 O O . ALA A 1 75 ? 0.771 4.906 -6.826 1.00 96.69 75 ALA A O 1
ATOM 572 N N . MET A 1 76 ? -0.213 6.655 -5.835 1.00 96.69 76 MET A N 1
ATOM 573 C CA . MET A 1 76 ? 0.635 7.700 -6.410 1.00 96.69 76 MET A CA 1
ATOM 574 C C . MET A 1 76 ? 1.424 8.419 -5.313 1.00 96.69 76 MET A C 1
ATOM 576 O O . MET A 1 76 ? 1.069 8.350 -4.139 1.00 96.69 76 MET A O 1
ATOM 580 N N . MET A 1 77 ? 2.480 9.136 -5.704 1.00 97.12 77 MET A N 1
ATOM 581 C CA . MET A 1 77 ? 3.281 9.964 -4.799 1.00 97.12 77 MET A CA 1
ATOM 582 C C . MET A 1 77 ? 3.291 11.422 -5.249 1.00 97.12 77 MET A C 1
ATOM 584 O O . MET A 1 77 ? 3.505 11.712 -6.426 1.00 97.12 77 MET A O 1
ATOM 588 N N . ASP A 1 78 ? 3.179 12.344 -4.294 1.00 95.88 78 ASP A N 1
ATOM 589 C CA . ASP A 1 78 ? 3.260 13.792 -4.541 1.00 95.88 78 ASP A CA 1
ATOM 590 C C . ASP A 1 78 ? 4.602 14.198 -5.172 1.00 95.88 78 ASP A C 1
ATOM 592 O O . ASP A 1 78 ? 4.653 15.094 -6.011 1.00 95.88 78 ASP A O 1
ATOM 596 N N . SER A 1 79 ? 5.690 13.510 -4.808 1.00 95.12 79 SER A N 1
ATOM 597 C CA 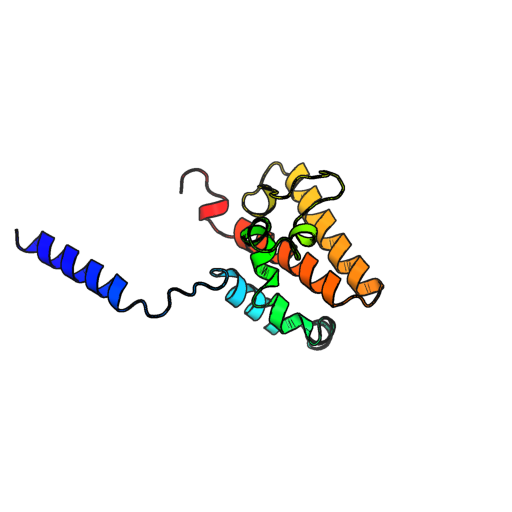. SER A 1 79 ? 7.034 13.745 -5.352 1.00 95.12 79 SER A CA 1
ATOM 598 C C . SER A 1 79 ? 7.198 13.300 -6.810 1.00 95.12 79 SER A C 1
ATOM 600 O O . SER A 1 79 ? 8.207 13.618 -7.438 1.00 95.12 79 SER A O 1
ATOM 602 N N . ARG A 1 80 ? 6.220 12.570 -7.362 1.00 93.31 80 ARG A N 1
ATOM 603 C CA . ARG A 1 80 ? 6.191 12.083 -8.748 1.00 93.31 80 ARG A CA 1
ATOM 604 C C . ARG A 1 80 ? 4.866 12.497 -9.408 1.00 93.31 80 ARG A C 1
ATOM 606 O O . ARG A 1 80 ? 4.046 11.641 -9.749 1.00 93.31 80 ARG A O 1
ATOM 613 N N . PRO A 1 81 ? 4.618 13.808 -9.571 1.00 91.88 81 PRO A N 1
ATOM 614 C CA . PRO A 1 81 ? 3.324 14.310 -10.017 1.00 91.88 81 PRO A CA 1
ATOM 615 C C . PRO A 1 81 ? 2.953 13.757 -11.399 1.00 91.88 81 PRO A C 1
ATOM 617 O O . PRO A 1 81 ? 3.765 13.734 -12.321 1.00 91.88 81 PRO A O 1
ATOM 620 N N . GLY A 1 82 ? 1.708 13.297 -11.539 1.00 88.31 82 GLY A N 1
ATOM 621 C CA . GLY A 1 82 ? 1.184 12.729 -12.787 1.00 88.31 82 GLY A CA 1
ATOM 622 C C . GLY A 1 82 ? 1.599 11.280 -13.075 1.00 88.31 82 GLY A C 1
ATOM 623 O O . GLY A 1 82 ? 1.039 10.668 -13.986 1.00 88.31 82 GLY A O 1
ATOM 624 N N . VAL A 1 83 ? 2.510 10.692 -12.292 1.00 93.19 83 VAL A N 1
ATOM 625 C CA . VAL A 1 83 ? 2.917 9.290 -12.447 1.00 93.19 83 VAL A CA 1
ATOM 626 C C . VAL A 1 83 ? 1.900 8.384 -11.757 1.00 93.19 83 VAL A C 1
ATOM 628 O O . VAL A 1 83 ? 1.881 8.280 -10.535 1.00 93.19 83 VAL A O 1
ATOM 631 N N . LYS A 1 84 ? 1.039 7.739 -12.553 1.00 88.25 84 LYS A N 1
ATOM 632 C CA . LYS A 1 84 ? -0.014 6.836 -12.052 1.00 88.25 84 LYS A CA 1
ATOM 633 C C . LYS A 1 84 ? 0.487 5.440 -11.693 1.00 88.25 84 LYS A C 1
ATOM 635 O O . LYS A 1 84 ? -0.054 4.830 -10.784 1.00 88.25 84 LYS A O 1
ATOM 640 N N . TYR A 1 85 ? 1.476 4.938 -12.430 1.00 92.06 85 TYR A N 1
ATOM 641 C CA . TYR A 1 85 ? 2.023 3.598 -12.242 1.00 92.06 85 TYR A CA 1
ATOM 642 C C . TYR A 1 85 ? 3.441 3.696 -11.694 1.00 92.06 85 TYR A C 1
ATOM 644 O O . TYR A 1 85 ? 4.365 4.133 -12.384 1.00 92.06 85 TYR A O 1
ATOM 652 N N . LEU A 1 86 ? 3.598 3.321 -10.429 1.00 94.69 86 LEU A N 1
ATOM 653 C CA . LEU A 1 86 ? 4.882 3.272 -9.751 1.00 94.69 86 LEU A CA 1
ATOM 654 C C . LEU A 1 86 ? 5.374 1.827 -9.773 1.00 94.69 86 LEU A C 1
ATOM 656 O O . LEU A 1 86 ? 4.955 1.028 -8.948 1.00 94.69 86 LEU A O 1
ATOM 660 N N . VAL A 1 87 ? 6.293 1.505 -10.688 1.00 94.38 87 VAL A N 1
ATOM 661 C CA . VAL A 1 87 ? 6.874 0.149 -10.819 1.00 94.38 87 VAL A CA 1
ATOM 662 C C . VAL A 1 87 ? 7.403 -0.380 -9.481 1.00 94.38 87 VAL A C 1
ATOM 664 O O . VAL A 1 87 ? 7.266 -1.561 -9.185 1.00 94.38 87 VAL A O 1
ATOM 667 N N . GLY A 1 88 ? 7.940 0.517 -8.647 1.00 94.69 88 GLY A N 1
ATOM 668 C CA . GLY A 1 88 ? 8.444 0.200 -7.312 1.00 94.69 88 GLY A CA 1
ATOM 669 C C . GLY A 1 88 ? 7.415 -0.421 -6.361 1.00 94.69 88 GLY A C 1
ATOM 670 O O . GLY A 1 88 ? 7.804 -1.075 -5.404 1.00 94.69 88 GLY A O 1
ATOM 671 N N . LEU A 1 89 ? 6.113 -0.251 -6.621 1.00 96.12 89 LEU A N 1
ATOM 672 C CA . LEU A 1 89 ? 5.054 -0.902 -5.846 1.00 96.12 89 LEU A CA 1
ATOM 673 C C . LEU A 1 89 ? 4.928 -2.403 -6.134 1.00 96.12 89 LEU A C 1
ATOM 675 O O . LEU A 1 89 ? 4.301 -3.088 -5.341 1.00 96.12 89 LEU A O 1
ATOM 679 N N . HIS A 1 90 ? 5.539 -2.892 -7.217 1.00 95.12 90 HIS A N 1
ATOM 680 C CA . HIS A 1 90 ? 5.500 -4.298 -7.632 1.00 95.12 90 HIS A CA 1
ATOM 681 C C . HIS A 1 90 ? 6.874 -4.964 -7.608 1.00 95.12 90 HIS A C 1
ATOM 683 O O . HIS A 1 90 ? 6.987 -6.153 -7.333 1.00 95.12 90 HIS A O 1
ATOM 689 N N . LEU A 1 91 ? 7.925 -4.205 -7.927 1.00 93.62 91 LEU A N 1
ATOM 690 C CA . LEU A 1 91 ? 9.296 -4.702 -8.017 1.00 93.62 91 LEU A CA 1
ATOM 691 C C . LEU A 1 91 ? 10.207 -3.816 -7.164 1.00 93.62 91 LEU A C 1
ATOM 693 O O . LEU A 1 91 ? 10.174 -2.593 -7.334 1.00 93.62 91 LEU A O 1
ATOM 697 N N . PRO A 1 92 ? 11.038 -4.377 -6.272 1.00 90.12 92 PRO A N 1
ATOM 698 C CA . PRO A 1 92 ? 11.975 -3.576 -5.505 1.00 90.12 92 PRO A CA 1
ATOM 699 C C . PRO A 1 92 ? 12.978 -2.886 -6.442 1.00 90.12 92 PRO A C 1
ATOM 701 O O . PRO A 1 92 ? 13.514 -3.472 -7.380 1.00 90.12 92 PRO A O 1
ATOM 704 N N . ALA A 1 93 ? 13.238 -1.614 -6.166 1.00 89.69 93 ALA A N 1
ATOM 705 C CA . ALA A 1 93 ? 14.187 -0.762 -6.867 1.00 89.69 93 ALA A CA 1
ATOM 706 C C . ALA A 1 93 ? 15.462 -0.561 -6.024 1.00 89.69 93 ALA A C 1
ATOM 708 O O . ALA A 1 93 ? 15.871 -1.436 -5.256 1.00 89.69 93 ALA A O 1
ATOM 709 N N . SER A 1 94 ? 16.113 0.599 -6.161 1.00 94.25 94 SER A N 1
ATOM 710 C CA . SER A 1 94 ? 17.247 0.961 -5.310 1.00 94.25 94 SER A CA 1
ATOM 711 C C . SER A 1 94 ? 16.824 1.034 -3.830 1.00 94.25 94 SER A C 1
ATOM 713 O O . SER A 1 94 ? 15.682 1.398 -3.539 1.00 94.25 94 SER A O 1
ATOM 715 N N . PRO A 1 95 ? 17.724 0.764 -2.863 1.00 94.75 95 PRO A N 1
ATOM 716 C CA . PRO A 1 95 ? 17.391 0.882 -1.441 1.00 94.75 95 PRO A CA 1
ATOM 717 C C . PRO A 1 95 ? 16.806 2.249 -1.051 1.00 94.75 95 PRO A C 1
ATOM 719 O O . PRO A 1 95 ? 15.890 2.314 -0.236 1.00 94.75 95 PRO A O 1
ATOM 722 N N . ALA A 1 96 ? 17.300 3.334 -1.658 1.00 96.62 96 ALA A N 1
ATOM 723 C CA . ALA A 1 96 ? 16.800 4.684 -1.411 1.00 96.62 96 ALA A CA 1
ATOM 724 C C . ALA A 1 96 ? 15.368 4.882 -1.939 1.00 96.62 96 ALA A C 1
ATOM 726 O O . ALA A 1 96 ? 14.530 5.440 -1.231 1.00 96.62 96 ALA A O 1
ATOM 727 N N . ASP A 1 97 ? 15.065 4.391 -3.146 1.00 94.94 97 ASP A N 1
ATOM 728 C CA . ASP A 1 97 ? 13.713 4.455 -3.714 1.00 94.94 97 ASP A CA 1
ATOM 729 C C . ASP A 1 97 ? 12.722 3.604 -2.915 1.00 94.94 97 ASP A C 1
ATOM 731 O O . ASP A 1 97 ? 11.613 4.054 -2.622 1.00 94.94 97 ASP A O 1
ATOM 735 N N . ASN A 1 98 ? 13.137 2.400 -2.515 1.00 95.62 98 ASN A N 1
ATOM 736 C CA . ASN A 1 98 ? 12.314 1.493 -1.718 1.00 95.62 98 ASN A CA 1
ATOM 737 C C . ASN A 1 98 ? 11.966 2.111 -0.364 1.00 95.62 98 ASN A C 1
ATOM 739 O O . ASN A 1 98 ? 10.811 2.084 0.060 1.00 95.62 98 ASN A O 1
ATOM 743 N N . TYR A 1 99 ? 12.955 2.719 0.295 1.00 96.88 99 TYR A N 1
ATOM 744 C CA . TYR A 1 99 ? 12.733 3.423 1.551 1.00 96.88 99 TYR A CA 1
ATOM 745 C C . TYR A 1 99 ? 11.784 4.615 1.377 1.00 96.88 99 TYR A C 1
ATOM 747 O O . TYR A 1 99 ? 10.889 4.804 2.197 1.00 96.88 99 TYR A O 1
ATOM 755 N N . ALA A 1 100 ? 11.920 5.386 0.294 1.00 97.50 100 ALA A N 1
ATOM 756 C CA . ALA A 1 100 ? 11.033 6.513 0.015 1.00 97.50 100 ALA A CA 1
ATOM 757 C C . ALA A 1 100 ? 9.573 6.077 -0.212 1.00 97.50 100 ALA A C 1
ATOM 759 O O . ALA A 1 100 ? 8.661 6.732 0.291 1.00 97.50 100 ALA A O 1
ATOM 760 N N . LEU A 1 101 ? 9.350 4.972 -0.934 1.00 97.69 101 LEU A N 1
ATOM 761 C CA . LEU A 1 101 ? 8.021 4.382 -1.130 1.00 97.69 101 LEU A CA 1
ATOM 762 C C . LEU A 1 101 ? 7.420 3.930 0.202 1.00 97.69 101 LEU A C 1
ATOM 764 O O . LEU A 1 101 ? 6.327 4.367 0.565 1.00 97.69 101 LEU A O 1
ATOM 768 N N . LEU A 1 102 ? 8.159 3.108 0.953 1.00 97.62 102 LEU A N 1
ATOM 769 C CA . LEU A 1 102 ? 7.720 2.592 2.248 1.00 97.62 102 LEU A CA 1
ATOM 770 C C . LEU A 1 102 ? 7.366 3.730 3.204 1.00 97.62 102 LEU A C 1
ATOM 772 O O . LEU A 1 102 ? 6.281 3.720 3.785 1.00 97.62 102 LEU A O 1
ATOM 776 N N . ASN A 1 103 ? 8.244 4.728 3.324 1.00 98.31 103 ASN A N 1
ATOM 777 C CA . ASN A 1 103 ? 8.029 5.858 4.216 1.00 98.31 103 ASN A CA 1
ATOM 778 C C . ASN A 1 103 ? 6.789 6.667 3.813 1.00 98.31 103 ASN A C 1
ATOM 780 O O . ASN A 1 103 ? 5.934 6.922 4.653 1.00 98.31 103 ASN A O 1
ATOM 784 N N . TYR A 1 104 ? 6.638 7.001 2.527 1.00 98.44 104 TYR A N 1
ATOM 785 C CA . TYR A 1 104 ? 5.510 7.804 2.052 1.00 98.44 104 TYR A CA 1
ATOM 786 C C . TYR A 1 104 ? 4.155 7.132 2.319 1.00 98.44 104 TYR A C 1
ATOM 788 O O . TYR A 1 104 ? 3.252 7.764 2.872 1.00 98.44 104 TYR A O 1
ATOM 796 N N . PHE A 1 105 ? 3.990 5.856 1.952 1.00 98.38 105 PHE A N 1
ATOM 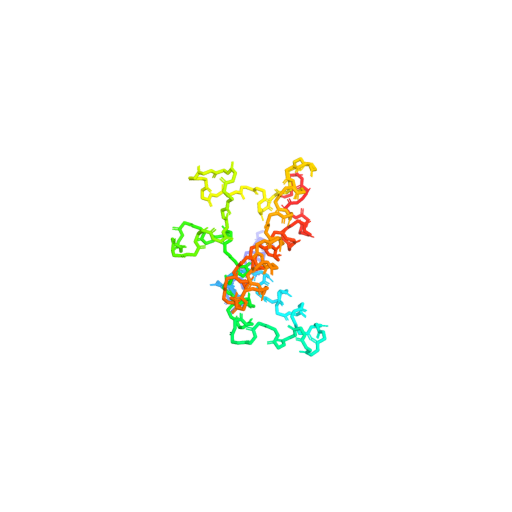797 C CA . PHE A 1 105 ? 2.700 5.176 2.122 1.00 98.38 105 PHE A CA 1
ATOM 798 C C . PHE A 1 105 ? 2.382 4.886 3.592 1.00 98.38 105 PHE A C 1
ATOM 800 O O . PHE A 1 105 ? 1.223 5.007 3.998 1.00 98.38 105 PHE A O 1
ATOM 807 N N . LEU A 1 106 ? 3.399 4.580 4.405 1.00 98.44 106 LEU A N 1
ATOM 808 C CA . LEU A 1 106 ? 3.232 4.430 5.848 1.00 98.44 106 LEU A CA 1
ATOM 809 C C . LEU A 1 106 ? 2.817 5.752 6.510 1.00 98.44 106 LEU A C 1
ATOM 811 O O . LEU A 1 106 ? 1.833 5.777 7.248 1.00 98.44 106 LEU A O 1
ATOM 815 N N . GLU A 1 107 ? 3.517 6.852 6.222 1.00 98.56 107 GLU A N 1
ATOM 816 C CA . GLU A 1 107 ? 3.191 8.183 6.751 1.00 98.56 107 GLU A CA 1
ATOM 817 C C . GLU A 1 107 ? 1.766 8.594 6.376 1.00 98.56 107 GLU A C 1
ATOM 819 O O . GLU A 1 107 ? 0.983 8.972 7.245 1.00 98.56 107 GLU A O 1
ATOM 824 N N . ARG A 1 108 ? 1.378 8.426 5.106 1.00 98.50 108 ARG A N 1
ATOM 825 C CA . ARG A 1 108 ? 0.025 8.750 4.630 1.00 98.50 108 ARG A CA 1
ATOM 826 C C . ARG A 1 108 ? -1.065 7.948 5.332 1.00 98.50 108 ARG A C 1
ATOM 828 O O . ARG A 1 108 ? -2.112 8.509 5.665 1.00 98.50 108 ARG A O 1
ATOM 835 N N . ALA A 1 109 ? -0.836 6.657 5.570 1.00 97.75 109 ALA A N 1
ATOM 836 C CA . ALA A 1 109 ? -1.776 5.824 6.311 1.00 97.75 109 ALA A CA 1
ATOM 837 C C . ALA A 1 109 ? -1.917 6.299 7.768 1.00 97.75 109 ALA A C 1
ATOM 839 O O . ALA A 1 109 ? -3.034 6.441 8.271 1.00 97.75 109 ALA A O 1
ATOM 840 N N . VAL A 1 110 ? -0.797 6.600 8.431 1.00 97.12 110 VAL A N 1
ATOM 841 C CA . VAL A 1 110 ? -0.771 7.072 9.824 1.00 97.12 110 VAL A CA 1
ATOM 842 C C . VAL A 1 110 ? -1.409 8.454 9.969 1.00 97.12 110 VAL A C 1
ATOM 844 O O . VAL A 1 110 ? -2.205 8.665 10.883 1.00 97.12 110 VAL A O 1
ATOM 847 N N . ASP A 1 111 ? -1.121 9.392 9.072 1.00 98.06 111 ASP A N 1
ATOM 848 C CA . ASP A 1 111 ? -1.696 10.739 9.111 1.00 98.06 111 ASP A CA 1
ATOM 849 C C . ASP A 1 111 ? -3.211 10.725 8.877 1.00 98.06 111 ASP A C 1
ATOM 851 O O . ASP A 1 111 ? -3.963 11.452 9.537 1.00 98.06 111 ASP A O 1
ATOM 855 N N . ALA A 1 112 ? -3.691 9.834 8.008 1.00 97.38 112 ALA A N 1
ATOM 856 C CA . ALA A 1 112 ? -5.119 9.603 7.852 1.00 97.38 112 ALA A CA 1
ATOM 857 C C . ALA A 1 112 ? -5.754 9.033 9.137 1.00 97.38 112 ALA A C 1
ATOM 859 O O . ALA A 1 112 ? -6.807 9.515 9.552 1.00 97.38 112 ALA A O 1
ATOM 860 N N . LEU A 1 113 ? -5.107 8.087 9.833 1.00 94.44 113 LEU A N 1
ATOM 861 C CA . LEU A 1 113 ? -5.595 7.603 11.137 1.00 94.44 113 LEU A CA 1
ATOM 862 C C . LEU A 1 113 ? -5.640 8.721 12.187 1.00 94.44 113 LEU A C 1
ATOM 864 O O . LEU A 1 113 ? -6.641 8.863 12.888 1.00 94.44 113 LEU A O 1
ATOM 868 N N . ARG A 1 114 ? -4.596 9.557 12.269 1.00 96.38 114 ARG A N 1
ATOM 869 C CA . ARG A 1 114 ? -4.514 10.687 13.219 1.00 96.38 114 ARG A CA 1
ATOM 870 C C . ARG A 1 114 ? -5.640 11.703 13.047 1.00 96.38 114 ARG A C 1
ATOM 872 O O . ARG A 1 114 ? -6.021 12.365 14.007 1.00 96.38 114 ARG A O 1
ATOM 879 N N . THR A 1 115 ? -6.166 11.823 11.833 1.00 96.56 115 THR A N 1
ATOM 880 C CA . THR A 1 115 ? -7.262 12.735 11.478 1.00 96.56 115 THR A CA 1
ATOM 881 C C . THR A 1 115 ? -8.624 12.036 11.433 1.00 96.56 115 THR A C 1
ATOM 883 O O . THR A 1 115 ? -9.590 12.597 10.921 1.00 96.56 115 THR A O 1
ATOM 886 N N . ASN A 1 116 ? -8.720 10.822 11.989 1.00 94.75 116 ASN A N 1
ATOM 887 C CA . ASN A 1 116 ? -9.925 9.990 12.013 1.00 94.75 116 ASN A CA 1
ATOM 888 C C . ASN A 1 116 ? -10.494 9.669 10.613 1.00 94.75 116 ASN A C 1
ATOM 890 O O . ASN A 1 116 ? -11.687 9.416 10.442 1.00 94.75 116 ASN A O 1
ATOM 894 N N . ASN A 1 117 ? -9.636 9.667 9.592 1.00 96.75 117 ASN A N 1
ATOM 895 C CA . ASN A 1 117 ? -9.964 9.292 8.223 1.00 96.75 117 ASN A CA 1
ATOM 896 C C . ASN A 1 117 ? -9.621 7.814 7.980 1.00 96.75 117 ASN A C 1
ATOM 898 O O . ASN A 1 117 ? -8.653 7.483 7.288 1.00 96.75 117 ASN A O 1
ATOM 902 N N . ALA A 1 118 ? -10.433 6.914 8.540 1.00 95.69 118 ALA A N 1
ATOM 903 C CA . ALA A 1 118 ? -10.233 5.468 8.404 1.00 95.69 118 ALA A CA 1
ATOM 904 C C . ALA A 1 118 ? -10.210 5.003 6.934 1.00 95.69 118 ALA A C 1
ATOM 906 O O . ALA A 1 118 ? -9.416 4.137 6.573 1.00 95.69 118 ALA A O 1
ATOM 907 N N . ALA A 1 119 ? -11.021 5.616 6.064 1.00 96.69 119 ALA A N 1
ATOM 908 C CA . ALA A 1 119 ? -11.080 5.274 4.643 1.00 96.69 119 ALA A CA 1
ATOM 909 C C . ALA A 1 119 ? -9.781 5.619 3.902 1.00 96.69 119 ALA A C 1
ATOM 911 O O . ALA A 1 119 ? -9.267 4.815 3.124 1.00 96.69 119 ALA A O 1
ATOM 912 N N . GLY A 1 120 ? -9.224 6.808 4.151 1.00 97.75 120 GLY A N 1
ATOM 913 C CA . GLY A 1 120 ? -7.925 7.198 3.609 1.00 97.75 120 GLY A CA 1
ATOM 914 C C . GLY A 1 120 ? -6.805 6.309 4.140 1.00 97.75 120 GLY A C 1
ATOM 915 O O . GLY A 1 120 ? -5.985 5.830 3.358 1.00 97.75 120 GLY A O 1
ATOM 916 N N . ALA A 1 121 ? -6.823 6.029 5.444 1.00 97.44 121 ALA A N 1
ATOM 917 C CA . ALA A 1 121 ? -5.851 5.157 6.087 1.00 97.44 121 ALA A CA 1
ATOM 918 C C . ALA A 1 121 ? -5.848 3.757 5.473 1.00 97.44 121 ALA A C 1
ATOM 920 O O . ALA A 1 12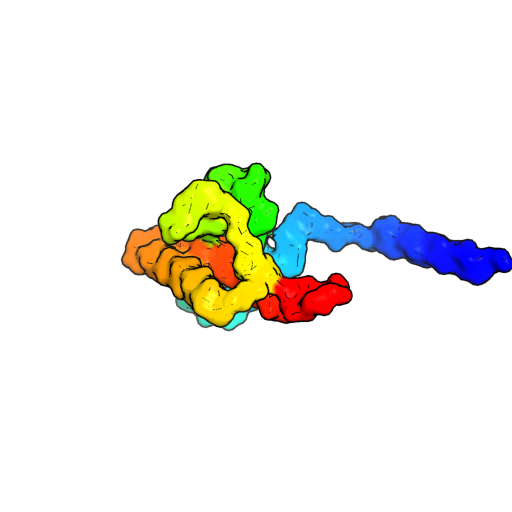1 ? -4.793 3.259 5.093 1.00 97.44 121 ALA A O 1
ATOM 921 N N . ALA A 1 122 ? -7.026 3.150 5.314 1.00 97.56 122 ALA A N 1
ATOM 922 C CA . ALA A 1 122 ? -7.171 1.821 4.738 1.00 97.56 122 ALA A CA 1
ATOM 923 C C . ALA A 1 122 ? -6.700 1.758 3.279 1.00 97.56 122 ALA A C 1
ATOM 925 O O . ALA A 1 122 ? -6.105 0.766 2.876 1.00 97.56 122 ALA A O 1
ATOM 926 N N . ARG A 1 123 ? -6.911 2.805 2.474 1.00 98.19 123 ARG A N 1
ATOM 927 C CA . ARG A 1 123 ? -6.450 2.815 1.075 1.00 98.19 123 ARG A CA 1
ATOM 928 C C . ARG A 1 123 ? -4.933 2.917 0.961 1.00 98.19 123 ARG A C 1
ATOM 930 O O . ARG A 1 123 ? -4.338 2.129 0.235 1.00 98.19 123 ARG A O 1
ATOM 937 N N . TYR A 1 124 ? -4.302 3.821 1.712 1.00 98.44 124 TYR A N 1
ATOM 938 C CA . TYR A 1 124 ? -2.838 3.903 1.736 1.00 98.44 124 TYR A CA 1
ATOM 939 C C . TYR A 1 124 ? -2.201 2.653 2.356 1.00 98.44 124 TYR A C 1
ATOM 941 O O . TYR A 1 124 ? -1.209 2.153 1.831 1.00 98.44 124 TYR A O 1
ATOM 949 N N . ALA A 1 125 ? -2.803 2.097 3.414 1.00 97.88 125 ALA A N 1
ATOM 950 C CA . ALA A 1 125 ? -2.383 0.817 3.979 1.00 97.88 125 ALA A CA 1
ATOM 951 C C . ALA A 1 125 ? -2.523 -0.323 2.959 1.00 97.88 125 ALA A C 1
ATOM 953 O O . ALA A 1 125 ? -1.641 -1.166 2.885 1.00 97.88 125 ALA A O 1
ATOM 954 N N . GLY A 1 126 ? -3.580 -0.319 2.142 1.00 97.69 126 GLY A N 1
ATOM 955 C CA . GLY A 1 126 ? -3.779 -1.259 1.039 1.00 97.69 126 GLY A CA 1
ATOM 956 C C . GLY A 1 126 ? -2.624 -1.254 0.036 1.00 97.69 126 GLY A C 1
ATOM 957 O O . GLY A 1 126 ? -2.065 -2.305 -0.265 1.00 97.69 126 GLY A O 1
ATOM 958 N N . THR A 1 127 ? -2.205 -0.071 -0.415 1.00 98.19 127 THR A N 1
ATOM 959 C CA . THR A 1 127 ? -1.019 0.077 -1.274 1.00 98.19 127 THR A CA 1
ATOM 960 C C . THR A 1 127 ? 0.259 -0.408 -0.586 1.00 98.19 127 THR A C 1
ATOM 962 O O . THR A 1 127 ? 1.083 -1.069 -1.213 1.00 98.19 127 THR A O 1
ATOM 965 N N . LEU A 1 128 ? 0.424 -0.108 0.706 1.00 98.12 128 LEU A N 1
ATOM 966 C CA . LEU A 1 128 ? 1.590 -0.542 1.474 1.00 98.12 128 LEU A CA 1
ATOM 967 C C . LEU A 1 128 ? 1.663 -2.072 1.596 1.00 98.12 128 LEU A C 1
ATOM 969 O O . LEU A 1 128 ? 2.726 -2.640 1.362 1.00 98.12 128 LEU A O 1
ATOM 973 N N . VAL A 1 129 ? 0.560 -2.742 1.956 1.00 97.62 129 VAL A N 1
ATOM 974 C CA . VAL A 1 129 ? 0.554 -4.208 2.109 1.00 97.62 129 VAL A CA 1
ATOM 975 C C . VAL A 1 129 ? 0.751 -4.912 0.776 1.00 97.62 129 VAL A C 1
ATOM 977 O O . VAL A 1 129 ? 1.522 -5.859 0.734 1.00 97.62 129 VAL A O 1
ATOM 980 N N . HIS A 1 130 ? 0.163 -4.397 -0.308 1.00 97.75 130 HIS A N 1
ATOM 981 C CA . HIS A 1 130 ? 0.399 -4.907 -1.658 1.00 97.75 130 HIS A CA 1
ATOM 982 C C . HIS A 1 130 ? 1.896 -4.953 -1.982 1.00 97.75 130 HIS A C 1
ATOM 984 O O . HIS A 1 130 ? 2.433 -5.998 -2.331 1.00 97.75 130 HIS A O 1
ATOM 990 N N . MET A 1 131 ? 2.580 -3.821 -1.792 1.00 96.75 131 MET A N 1
ATOM 991 C CA . MET A 1 131 ? 4.009 -3.697 -2.069 1.00 96.75 131 MET A CA 1
ATOM 992 C C . MET A 1 131 ? 4.850 -4.646 -1.208 1.00 96.75 131 MET A C 1
ATOM 994 O O . MET A 1 131 ? 5.790 -5.256 -1.706 1.00 96.75 131 MET A O 1
ATOM 998 N N . LEU A 1 132 ? 4.524 -4.791 0.081 1.00 96.12 132 LEU A N 1
ATOM 999 C CA . LEU A 1 132 ? 5.230 -5.725 0.965 1.00 96.12 132 LEU A CA 1
ATOM 1000 C C . LEU A 1 132 ? 5.010 -7.185 0.557 1.00 96.12 132 LEU A C 1
ATOM 1002 O O . LEU A 1 132 ? 5.944 -7.982 0.622 1.00 96.12 132 LEU A O 1
ATOM 1006 N N . GLU A 1 133 ? 3.789 -7.532 0.153 1.00 95.94 133 GLU A N 1
ATOM 1007 C CA . GLU A 1 133 ? 3.440 -8.865 -0.332 1.00 95.94 133 GLU A CA 1
ATOM 1008 C C . GLU A 1 133 ? 4.220 -9.185 -1.617 1.00 95.94 133 GLU A C 1
ATOM 1010 O O . GLU A 1 133 ? 4.894 -10.217 -1.662 1.00 95.94 133 GLU A O 1
ATOM 1015 N N . ASP A 1 134 ? 4.244 -8.271 -2.591 1.00 94.94 134 ASP A N 1
ATOM 1016 C CA . ASP A 1 134 ? 5.017 -8.423 -3.830 1.00 94.94 134 ASP A CA 1
ATOM 1017 C C . ASP A 1 134 ? 6.520 -8.522 -3.550 1.00 94.94 134 ASP A C 1
ATOM 1019 O O . ASP A 1 134 ? 7.174 -9.462 -3.989 1.00 94.94 134 ASP A O 1
ATOM 1023 N N . TRP A 1 135 ? 7.088 -7.646 -2.719 1.00 93.56 135 TRP A N 1
ATOM 1024 C CA . TRP A 1 135 ? 8.514 -7.708 -2.366 1.00 93.56 135 TRP A CA 1
ATOM 1025 C C . TRP A 1 135 ? 8.903 -8.945 -1.540 1.00 93.56 135 TRP A C 1
ATOM 1027 O O . TRP A 1 135 ? 10.088 -9.200 -1.326 1.00 93.56 135 TRP A O 1
ATOM 1037 N N . SER A 1 136 ? 7.930 -9.710 -1.047 1.00 90.19 136 SER A N 1
ATOM 1038 C CA . SER A 1 136 ? 8.160 -10.993 -0.374 1.00 90.19 136 SER A CA 1
ATOM 1039 C C . SER A 1 136 ? 7.962 -12.204 -1.292 1.00 90.19 136 SER A C 1
ATOM 1041 O O . SER A 1 136 ? 8.265 -13.334 -0.901 1.00 90.19 136 SER A O 1
ATOM 1043 N N . CYS A 1 137 ? 7.474 -11.984 -2.514 1.00 89.19 137 CYS A N 1
ATOM 1044 C CA . CYS A 1 137 ? 7.241 -13.015 -3.510 1.00 89.19 137 CYS A CA 1
ATOM 1045 C C . CYS A 1 137 ? 8.515 -13.255 -4.342 1.00 89.19 137 CYS A C 1
ATOM 1047 O O . CYS A 1 137 ? 8.997 -12.319 -4.980 1.00 89.19 137 CYS A O 1
ATOM 1049 N N . PRO A 1 138 ? 9.057 -14.491 -4.405 1.00 87.56 138 PRO A N 1
ATOM 1050 C CA . PRO A 1 138 ? 10.254 -14.800 -5.195 1.00 87.56 138 PRO A CA 1
ATOM 1051 C C . PRO A 1 138 ? 10.196 -14.301 -6.646 1.00 87.56 138 PRO A C 1
ATOM 1053 O O . PRO A 1 138 ? 11.137 -13.649 -7.089 1.00 87.56 138 PRO A O 1
ATOM 1056 N N . ALA A 1 139 ? 9.057 -14.479 -7.321 1.00 86.19 139 ALA A N 1
ATOM 1057 C CA . ALA A 1 139 ? 8.853 -14.058 -8.710 1.00 86.19 139 ALA A CA 1
ATOM 1058 C C . ALA A 1 139 ? 8.946 -12.532 -8.933 1.00 86.19 139 ALA A C 1
ATOM 1060 O O . ALA A 1 139 ? 9.074 -12.074 -10.062 1.00 86.19 139 ALA A O 1
ATOM 1061 N N . HIS A 1 140 ? 8.872 -11.730 -7.869 1.00 85.56 140 HIS A N 1
ATOM 1062 C CA . HIS A 1 140 ? 8.970 -10.268 -7.931 1.00 85.56 140 HIS A CA 1
ATOM 1063 C C . HIS A 1 140 ? 10.337 -9.740 -7.484 1.00 85.56 140 HIS A C 1
ATOM 1065 O O . HIS A 1 140 ? 10.609 -8.548 -7.623 1.00 85.56 140 HIS A O 1
ATOM 1071 N N . VAL A 1 141 ? 11.206 -10.595 -6.933 1.00 83.31 141 VAL A N 1
ATOM 1072 C CA . VAL A 1 141 ? 12.504 -10.178 -6.372 1.00 83.31 141 VAL A CA 1
ATOM 1073 C C . VAL A 1 141 ? 13.699 -10.926 -6.947 1.00 83.31 141 VAL A C 1
ATOM 1075 O O . VAL A 1 141 ? 14.832 -10.470 -6.788 1.00 83.31 141 VAL A O 1
ATOM 1078 N N . VAL A 1 142 ? 13.468 -12.049 -7.623 1.00 76.62 142 VAL A N 1
ATOM 1079 C CA . VAL A 1 142 ? 14.485 -12.786 -8.368 1.00 76.62 142 VAL A CA 1
ATOM 1080 C C . VAL A 1 142 ? 14.424 -12.331 -9.828 1.00 76.62 142 VAL A C 1
ATOM 1082 O O . VAL A 1 142 ? 13.401 -12.528 -10.480 1.00 76.62 142 VAL A O 1
ATOM 1085 N N . PRO A 1 143 ? 15.485 -11.703 -10.365 1.00 68.94 143 PRO A N 1
ATOM 1086 C CA . PRO A 1 143 ? 15.565 -11.437 -11.795 1.00 68.94 143 PRO A CA 1
ATOM 1087 C C . PRO A 1 143 ? 15.478 -12.753 -12.586 1.00 68.94 143 PRO A C 1
ATOM 1089 O O . PRO A 1 143 ? 16.185 -13.702 -12.250 1.00 68.94 143 PRO A O 1
ATOM 1092 N N . ASP A 1 144 ? 14.658 -12.772 -13.639 1.00 65.19 144 ASP A N 1
ATOM 1093 C CA . ASP A 1 144 ? 14.521 -13.873 -14.610 1.00 65.19 144 ASP A CA 1
ATOM 1094 C C . ASP A 1 144 ? 13.837 -15.178 -14.118 1.00 65.19 144 ASP A C 1
ATOM 1096 O O . ASP A 1 144 ? 14.060 -16.231 -14.724 1.00 65.19 144 ASP A O 1
ATOM 1100 N N . ASP A 1 145 ? 13.007 -15.128 -13.063 1.00 51.84 145 ASP A N 1
ATOM 1101 C CA . ASP A 1 145 ? 12.081 -16.226 -12.677 1.00 51.84 145 ASP A CA 1
ATOM 1102 C C . ASP A 1 145 ? 10.868 -16.345 -13.631 1.00 51.84 145 ASP A C 1
ATOM 1104 O O . ASP A 1 145 ? 10.341 -15.294 -14.075 1.00 51.84 145 ASP A O 1
#